Protein AF-A0A3C0DKX0-F1 (afdb_monomer)

Mean predicted aligned error: 7.8 Å

Foldseek 3Di:
DDDPDDDPVRVVLVVLLALLQLLVPPPDPVSVVSVVVNVVVVHDRFHWAPWDADPPFFIWTAGPNDIDTDGDPVSCVVVVND

Nearest PDB structures (foldseek):
  5lbk-assembly1_A  TM=8.720E-01  e=1.366E-05  Arabidopsis thaliana
  5lbk-assembly2_B  TM=8.819E-01  e=1.760E-05  Arabidopsis thaliana
  3sky-assembly1_A  TM=8.087E-01  e=1.060E-05  Archaeoglobus fulgidus DSM 4304
  4umw-assembly1_A  TM=8.424E-01  e=7.094E-05  Shigella sonnei
  2yj4-assembly2_B  TM=8.736E-01  e=1.337E-04  Saccharolobus solfataricus P2

Solvent-accessible surface area (backbone atoms only — not comparable to full-atom values): 4782 Å² total; per-residue (Å²): 140,82,87,88,79,66,59,73,72,50,48,53,53,49,50,42,30,54,50,19,17,53,23,67,80,42,92,46,75,70,29,47,53,43,34,48,51,26,51,76,71,69,47,79,62,58,70,49,42,79,70,43,82,40,88,98,36,35,38,36,24,28,44,93,87,40,84,45,75,52,63,43,70,67,45,34,42,77,70,68,77,96

Structure (mmCIF, N/CA/C/O backbone):
data_AF-A0A3C0DKX0-F1
#
_entry.id   AF-A0A3C0DKX0-F1
#
loop_
_atom_site.group_PDB
_atom_site.id
_atom_site.type_symbol
_atom_site.label_atom_id
_atom_site.label_alt_id
_atom_site.label_comp_id
_atom_site.label_asym_id
_atom_site.label_entity_id
_atom_site.label_seq_id
_atom_site.pdbx_PDB_ins_code
_atom_site.Cartn_x
_atom_site.Cartn_y
_atom_site.Cartn_z
_atom_site.occupancy
_atom_site.B_iso_or_equiv
_atom_site.auth_seq_id
_atom_site.auth_comp_id
_atom_site.auth_asym_id
_atom_site.auth_atom_id
_atom_site.pdbx_PDB_model_num
ATOM 1 N N . ALA A 1 1 ? 12.308 -5.637 20.395 1.00 32.44 1 ALA A N 1
ATOM 2 C CA . ALA A 1 1 ? 11.176 -6.558 20.605 1.00 32.44 1 ALA A CA 1
ATOM 3 C C . ALA A 1 1 ? 10.369 -6.550 19.320 1.00 32.44 1 ALA A C 1
ATOM 5 O O . ALA A 1 1 ? 9.564 -5.653 19.137 1.00 32.44 1 ALA A O 1
ATOM 6 N N . GLU A 1 2 ? 10.660 -7.456 18.390 1.00 36.38 2 GLU A N 1
ATOM 7 C CA . GLU A 1 2 ? 9.985 -7.499 17.088 1.00 36.38 2 GLU A CA 1
ATOM 8 C C . GLU A 1 2 ? 9.524 -8.936 16.861 1.00 36.38 2 GLU A C 1
ATOM 10 O O . GLU A 1 2 ? 10.305 -9.832 16.552 1.00 36.38 2 GLU A O 1
ATOM 15 N N . GLY A 1 3 ? 8.250 -9.169 17.176 1.00 36.94 3 GLY A N 1
ATOM 16 C CA . GLY A 1 3 ? 7.590 -10.458 17.043 1.00 36.94 3 GLY A CA 1
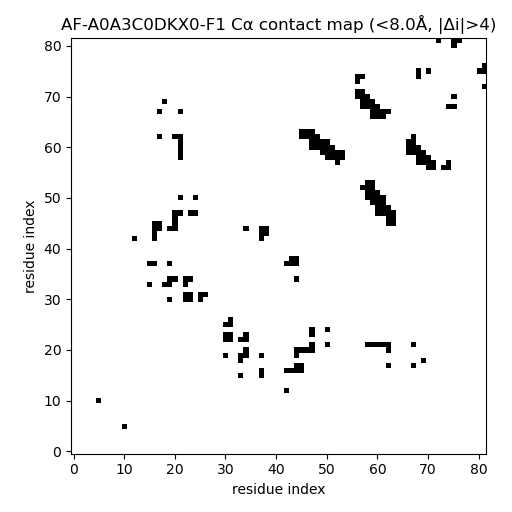ATOM 17 C C . GLY A 1 3 ? 7.119 -10.656 15.611 1.00 36.94 3 GLY A C 1
ATOM 18 O O . GLY A 1 3 ? 6.062 -10.160 15.230 1.00 36.94 3 GLY A O 1
ATOM 19 N N . CYS A 1 4 ? 7.887 -11.409 14.830 1.00 39.19 4 CYS A N 1
ATOM 20 C CA . CYS A 1 4 ? 7.428 -11.962 13.563 1.00 39.19 4 CYS A CA 1
ATOM 21 C C . CYS A 1 4 ? 6.998 -13.414 13.808 1.00 39.19 4 CYS A C 1
ATOM 23 O O . CYS A 1 4 ? 7.758 -14.354 13.603 1.00 39.19 4 CYS A O 1
ATOM 25 N N . ALA A 1 5 ? 5.795 -13.589 14.346 1.00 44.81 5 ALA A N 1
ATOM 26 C CA . ALA A 1 5 ? 5.121 -14.878 14.392 1.00 44.81 5 ALA A CA 1
ATOM 27 C C . ALA A 1 5 ? 3.692 -14.641 13.908 1.00 44.81 5 ALA A C 1
ATOM 29 O O . ALA A 1 5 ? 2.903 -13.959 14.559 1.00 44.81 5 ALA A O 1
ATOM 30 N N . GLY A 1 6 ? 3.394 -15.116 12.708 1.00 40.09 6 GLY A N 1
ATOM 31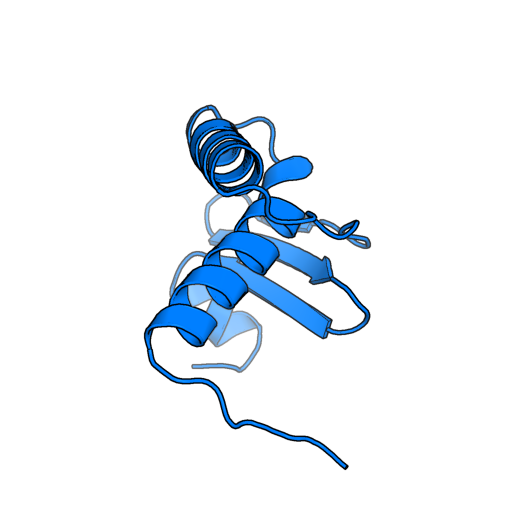 C CA . GLY A 1 6 ? 2.067 -15.070 12.124 1.00 40.09 6 GLY A CA 1
ATOM 32 C C . GLY A 1 6 ? 1.957 -16.230 11.162 1.00 40.09 6 GLY A C 1
ATOM 33 O O . GLY A 1 6 ? 2.782 -16.359 10.264 1.00 40.09 6 GLY A O 1
ATOM 34 N N . THR A 1 7 ? 0.984 -17.089 11.413 1.00 41.62 7 THR A N 1
ATOM 35 C CA . THR A 1 7 ? 0.591 -18.179 10.525 1.00 41.62 7 THR A CA 1
ATOM 36 C C . THR A 1 7 ? 0.176 -17.611 9.161 1.00 41.62 7 THR A C 1
ATOM 38 O O . THR A 1 7 ? -0.121 -16.422 9.065 1.00 41.62 7 THR A O 1
ATOM 41 N N . ASP A 1 8 ? 0.165 -18.402 8.087 1.00 51.72 8 ASP A N 1
ATOM 42 C CA . ASP A 1 8 ? -0.086 -17.905 6.718 1.00 51.72 8 ASP A CA 1
ATOM 43 C C . ASP A 1 8 ? -1.366 -17.047 6.581 1.00 51.72 8 ASP A C 1
ATOM 45 O O . ASP A 1 8 ? -1.397 -16.081 5.817 1.00 51.72 8 ASP A O 1
ATOM 49 N N . ALA A 1 9 ? -2.387 -17.312 7.405 1.00 56.31 9 ALA A N 1
ATOM 50 C CA . ALA A 1 9 ? -3.607 -16.504 7.497 1.00 56.31 9 ALA A CA 1
ATOM 51 C C . ALA A 1 9 ? -3.367 -15.077 8.043 1.00 56.31 9 ALA A C 1
ATOM 53 O O . ALA A 1 9 ? -4.003 -14.115 7.607 1.00 56.31 9 ALA A O 1
ATOM 54 N N . ASP A 1 10 ? -2.420 -14.909 8.967 1.00 64.31 10 ASP A N 1
ATOM 55 C CA . ASP A 1 10 ? -2.012 -13.605 9.499 1.00 64.31 10 ASP A CA 1
ATOM 56 C C . ASP A 1 10 ? -1.155 -12.816 8.502 1.00 64.31 10 ASP A C 1
ATOM 58 O O . ASP A 1 10 ? -1.114 -11.583 8.561 1.00 64.31 10 ASP A O 1
ATOM 62 N N . ALA A 1 11 ? -0.421 -13.513 7.629 1.00 75.94 11 ALA A N 1
ATOM 63 C CA . ALA A 1 11 ? 0.422 -12.896 6.610 1.00 75.94 11 ALA A CA 1
ATOM 64 C C . ALA A 1 11 ? -0.431 -12.272 5.499 1.00 75.94 11 ALA A C 1
ATOM 66 O O . ALA A 1 11 ? -0.208 -11.117 5.132 1.00 75.94 11 ALA A O 1
ATOM 67 N N . GLU A 1 12 ? -1.456 -12.986 5.030 1.00 80.50 12 GLU A N 1
ATOM 68 C CA . GLU A 1 12 ? -2.401 -12.474 4.034 1.00 80.50 12 GLU A CA 1
ATOM 69 C C . GLU A 1 12 ? -3.200 -11.279 4.576 1.00 80.50 12 GLU A C 1
ATOM 71 O O . GLU A 1 12 ? -3.294 -10.241 3.917 1.00 80.50 12 GLU A O 1
ATOM 76 N N . GLY A 1 13 ? -3.697 -11.366 5.817 1.00 83.56 13 GLY A N 1
ATOM 77 C CA . GLY A 1 13 ? -4.390 -10.256 6.475 1.00 83.56 13 GLY A CA 1
ATOM 78 C C . GLY A 1 13 ? -3.502 -9.020 6.657 1.00 83.56 13 GLY A C 1
ATOM 79 O O . GLY A 1 13 ? -3.949 -7.897 6.410 1.00 83.56 13 GLY A O 1
ATOM 80 N N . ARG A 1 14 ? -2.225 -9.208 7.025 1.00 83.38 14 ARG A N 1
ATOM 81 C CA . ARG A 1 14 ? -1.245 -8.111 7.103 1.00 83.38 14 ARG A CA 1
ATOM 82 C C . ARG A 1 14 ? -0.960 -7.495 5.745 1.00 83.38 14 ARG A C 1
ATOM 84 O O . ARG A 1 14 ? -0.962 -6.272 5.637 1.00 83.38 14 ARG A O 1
ATOM 91 N N . LEU A 1 15 ? -0.741 -8.314 4.720 1.00 83.94 15 LEU A N 1
ATOM 92 C CA . LEU A 1 15 ? -0.487 -7.829 3.369 1.00 83.94 15 LEU A CA 1
ATOM 93 C C . LEU A 1 15 ? -1.676 -7.014 2.856 1.00 83.94 15 LEU A C 1
ATOM 95 O O . LEU A 1 15 ? -1.492 -5.904 2.367 1.00 83.94 15 LEU A O 1
ATOM 99 N N . LEU A 1 16 ? -2.894 -7.527 3.033 1.00 87.38 16 LEU A N 1
ATOM 100 C CA . LEU A 1 16 ? -4.113 -6.854 2.603 1.00 87.38 16 LEU A CA 1
ATOM 101 C C . LEU A 1 16 ? -4.347 -5.548 3.374 1.00 87.38 16 LEU A C 1
ATOM 103 O O . LEU A 1 16 ? -4.703 -4.540 2.768 1.00 87.38 16 LEU A O 1
ATOM 107 N N . ARG A 1 17 ? -4.096 -5.536 4.691 1.00 88.38 17 ARG A N 1
ATOM 108 C CA . ARG A 1 17 ? -4.145 -4.328 5.536 1.00 88.38 17 ARG A CA 1
ATOM 109 C C . ARG A 1 17 ? -3.208 -3.241 5.017 1.00 88.38 17 ARG A C 1
ATOM 111 O O . ARG A 1 17 ? -3.612 -2.090 4.871 1.00 88.38 17 ARG A O 1
ATOM 118 N N . LEU A 1 18 ? -1.959 -3.617 4.774 1.00 86.69 18 LEU A N 1
ATOM 119 C CA . LEU A 1 18 ? -0.895 -2.721 4.346 1.00 86.69 18 LEU A CA 1
ATOM 120 C C . LEU A 1 18 ? -1.126 -2.208 2.921 1.00 86.69 18 LEU A C 1
ATOM 122 O O . LEU A 1 18 ? -1.076 -1.003 2.692 1.00 86.69 18 LEU A O 1
ATOM 126 N N . ALA A 1 19 ? -1.463 -3.100 1.988 1.00 86.94 19 ALA A N 1
ATOM 127 C CA . ALA A 1 19 ? -1.806 -2.733 0.620 1.00 86.94 19 ALA A CA 1
ATOM 128 C C . ALA A 1 19 ? -3.010 -1.785 0.596 1.00 86.94 19 ALA A C 1
ATOM 130 O O . ALA A 1 19 ? -2.932 -0.721 -0.003 1.00 86.94 19 ALA A O 1
ATOM 131 N N . ALA A 1 20 ? -4.086 -2.096 1.325 1.00 88.75 20 ALA A N 1
ATOM 132 C CA . ALA A 1 20 ? -5.255 -1.225 1.403 1.00 88.75 20 ALA A CA 1
ATOM 133 C C . ALA A 1 20 ? -4.934 0.161 1.981 1.00 88.75 20 ALA A C 1
ATOM 135 O O . ALA A 1 20 ? -5.560 1.137 1.579 1.00 88.75 20 ALA A O 1
ATOM 136 N N . ALA A 1 21 ? -3.972 0.274 2.901 1.00 89.06 21 ALA A N 1
ATOM 137 C CA . ALA A 1 21 ? -3.560 1.563 3.451 1.00 89.06 21 ALA A CA 1
ATOM 138 C C . ALA A 1 21 ? -2.897 2.448 2.391 1.00 89.06 21 ALA A C 1
ATOM 140 O O . ALA A 1 21 ? -3.253 3.618 2.262 1.00 89.06 21 ALA A O 1
ATOM 141 N N . VAL A 1 22 ? -1.981 1.879 1.603 1.00 87.19 22 VAL A N 1
ATOM 142 C CA . VAL A 1 22 ? -1.317 2.589 0.501 1.00 87.19 22 VAL A CA 1
ATOM 143 C C . VAL A 1 22 ? -2.316 2.916 -0.614 1.00 87.19 22 VAL A C 1
ATOM 145 O O . VAL A 1 22 ? -2.400 4.054 -1.069 1.00 87.19 22 VAL A O 1
ATOM 148 N N . GLU A 1 23 ? -3.128 1.936 -1.001 1.00 85.88 23 GLU A N 1
ATOM 149 C CA . GLU A 1 23 ? -4.096 2.028 -2.098 1.00 85.88 23 GLU A CA 1
ATOM 150 C C . GLU A 1 23 ? -5.296 2.930 -1.771 1.00 85.88 23 GLU A C 1
ATOM 152 O O . GLU A 1 23 ? -5.932 3.464 -2.673 1.00 85.88 23 GLU A O 1
ATOM 157 N N . LYS A 1 24 ? -5.592 3.192 -0.492 1.00 82.75 24 LYS A N 1
ATOM 158 C CA . LYS A 1 24 ? -6.623 4.164 -0.086 1.00 82.75 24 LYS A CA 1
ATOM 159 C C . LYS A 1 24 ? -6.358 5.573 -0.634 1.00 82.75 24 LYS A C 1
ATOM 161 O O . LYS A 1 24 ? -7.315 6.310 -0.858 1.00 82.75 24 LYS A O 1
ATOM 166 N N . ASN A 1 25 ? -5.091 5.937 -0.838 1.00 76.62 25 ASN A N 1
ATOM 167 C CA . ASN A 1 25 ? -4.690 7.221 -1.422 1.00 76.62 25 ASN A CA 1
ATOM 168 C C . ASN A 1 25 ? -4.571 7.178 -2.958 1.00 76.62 25 ASN A C 1
ATOM 170 O O . ASN A 1 25 ? -4.277 8.196 -3.578 1.00 76.62 25 ASN A O 1
ATOM 174 N N . SER A 1 26 ? -4.795 6.016 -3.574 1.00 72.81 26 SER A N 1
ATOM 175 C CA . SER A 1 26 ? -4.698 5.793 -5.014 1.00 72.81 26 SER A CA 1
ATOM 176 C C . SER A 1 26 ? -6.094 5.859 -5.646 1.00 72.81 26 SER A C 1
ATOM 178 O O . SER A 1 26 ? -7.032 5.194 -5.210 1.00 72.81 26 SER A O 1
ATOM 180 N N . GLU A 1 27 ? -6.261 6.668 -6.694 1.00 72.56 27 GLU A N 1
ATOM 181 C CA . GLU A 1 27 ? -7.555 6.865 -7.373 1.00 72.56 27 GLU A CA 1
ATOM 182 C C . GLU A 1 27 ? -7.889 5.748 -8.380 1.00 72.56 27 GLU A C 1
ATOM 184 O O . GLU A 1 27 ? -8.903 5.794 -9.080 1.00 72.56 27 GLU A O 1
ATOM 189 N N . HIS A 1 28 ? -7.042 4.723 -8.484 1.00 75.00 28 HIS A N 1
ATOM 190 C CA . HIS A 1 28 ? -7.214 3.670 -9.472 1.00 75.00 28 HIS A CA 1
ATOM 191 C C . HIS A 1 28 ? -8.359 2.701 -9.107 1.00 75.00 28 HIS A C 1
ATOM 193 O O . HIS A 1 28 ? -8.490 2.288 -7.955 1.00 75.00 28 HIS A O 1
ATOM 199 N N . PRO A 1 29 ? -9.148 2.221 -10.088 1.00 79.12 29 PRO A N 1
ATOM 200 C CA . PRO A 1 29 ? -10.208 1.237 -9.838 1.00 79.12 29 PRO A CA 1
ATOM 201 C C . PRO A 1 29 ? -9.707 -0.061 -9.176 1.00 79.12 29 PRO A C 1
ATOM 203 O O . PRO A 1 29 ? -10.414 -0.674 -8.381 1.00 79.12 29 PRO A O 1
ATOM 206 N N . LEU A 1 30 ? -8.465 -0.465 -9.474 1.00 77.25 30 LEU A N 1
ATOM 207 C CA . LEU A 1 30 ? -7.802 -1.622 -8.857 1.00 77.25 30 LEU A CA 1
ATOM 208 C C . LEU A 1 30 ? -7.503 -1.395 -7.367 1.00 77.25 30 LEU A C 1
ATOM 210 O O . LEU A 1 30 ? -7.723 -2.290 -6.554 1.00 77.25 30 LEU A O 1
ATOM 214 N N . ALA A 1 31 ? -7.071 -0.185 -7.012 1.00 81.56 31 ALA A N 1
ATOM 215 C CA . ALA A 1 31 ? -6.796 0.224 -5.639 1.00 81.56 31 ALA A CA 1
ATOM 216 C C . ALA A 1 31 ? -8.052 0.109 -4.767 1.00 81.56 31 ALA A C 1
ATOM 218 O O . ALA A 1 31 ? -8.043 -0.470 -3.676 1.00 81.56 31 ALA A O 1
ATOM 219 N N . GLN A 1 32 ? -9.180 0.581 -5.307 1.00 82.69 32 GLN A N 1
ATOM 220 C CA . GLN A 1 32 ? -10.471 0.504 -4.630 1.00 82.69 32 GLN A CA 1
ATOM 221 C C . GLN A 1 32 ? -10.902 -0.936 -4.354 1.00 82.69 32 GLN A C 1
ATOM 223 O O . GLN A 1 32 ? -11.430 -1.203 -3.277 1.00 82.69 32 GLN A O 1
ATOM 228 N N . ALA A 1 33 ? -10.645 -1.878 -5.267 1.00 88.12 33 ALA A N 1
ATOM 229 C CA . ALA A 1 33 ? -10.983 -3.284 -5.049 1.00 88.12 33 ALA A CA 1
ATOM 230 C C . ALA A 1 33 ? -10.259 -3.869 -3.820 1.00 88.12 33 ALA A C 1
ATOM 232 O O . ALA A 1 33 ? -10.867 -4.601 -3.037 1.00 88.12 33 ALA A O 1
ATOM 233 N N . ILE A 1 34 ? -8.995 -3.492 -3.603 1.00 86.50 34 ILE A N 1
ATOM 234 C CA . ILE A 1 34 ? -8.200 -3.917 -2.440 1.00 86.50 34 ILE A CA 1
ATOM 235 C C . ILE A 1 34 ? -8.761 -3.302 -1.152 1.00 86.50 34 ILE A C 1
ATOM 237 O O . ILE A 1 34 ? -8.966 -4.009 -0.164 1.00 86.50 34 ILE A O 1
ATOM 241 N N . VAL A 1 35 ? -9.076 -2.004 -1.169 1.00 87.62 35 VAL A N 1
ATOM 242 C CA . VAL A 1 35 ? -9.681 -1.299 -0.025 1.00 87.62 35 VAL A CA 1
ATOM 243 C C . VAL A 1 35 ? -11.040 -1.897 0.343 1.00 87.62 35 VAL A C 1
ATOM 245 O O . VAL A 1 35 ? -11.328 -2.097 1.524 1.00 87.62 35 VAL A O 1
ATOM 248 N N . ILE A 1 36 ? -11.870 -2.212 -0.654 1.00 87.81 36 ILE A N 1
ATOM 249 C CA . ILE A 1 36 ? -13.165 -2.869 -0.458 1.00 87.81 36 ILE A CA 1
ATOM 250 C C . ILE A 1 36 ? -12.956 -4.250 0.157 1.00 87.81 36 ILE A C 1
ATOM 252 O O . ILE A 1 36 ? -13.590 -4.553 1.161 1.00 87.81 36 ILE A O 1
ATOM 256 N N . LYS A 1 37 ? -12.030 -5.056 -0.377 1.00 88.00 37 LYS A N 1
ATOM 257 C CA . LYS A 1 37 ? -11.740 -6.394 0.153 1.00 88.00 37 LYS A CA 1
ATOM 258 C C . LYS A 1 37 ? -11.252 -6.350 1.603 1.00 88.00 37 LYS A C 1
ATOM 260 O O . LYS A 1 37 ? -11.683 -7.162 2.414 1.00 88.00 37 LYS A O 1
ATOM 265 N N . ALA A 1 38 ? -10.393 -5.390 1.947 1.00 88.06 38 ALA A N 1
ATOM 266 C CA . ALA A 1 38 ? -9.938 -5.190 3.320 1.00 88.06 38 ALA A CA 1
ATOM 267 C C . ALA A 1 38 ? -11.097 -4.821 4.262 1.00 88.06 38 ALA A C 1
ATOM 269 O O . ALA A 1 38 ? -11.204 -5.385 5.350 1.00 88.06 38 ALA A O 1
ATOM 270 N N . ARG A 1 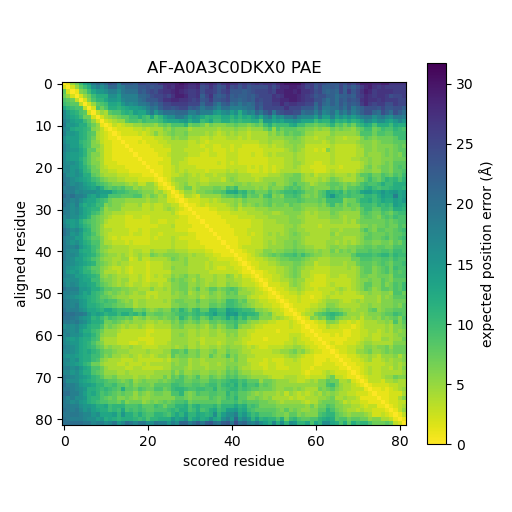39 ? -12.000 -3.929 3.830 1.00 85.69 39 ARG A N 1
ATOM 271 C CA . ARG A 1 39 ? -13.204 -3.570 4.600 1.00 85.69 39 ARG A CA 1
ATOM 272 C C . ARG A 1 39 ? -14.172 -4.741 4.761 1.00 85.69 39 ARG A C 1
ATOM 274 O O . ARG A 1 39 ? -14.697 -4.925 5.852 1.00 85.69 39 ARG A O 1
ATOM 281 N N . ASP A 1 40 ? -14.382 -5.518 3.703 1.00 89.19 40 ASP A N 1
ATOM 282 C CA . ASP A 1 40 ? -15.260 -6.696 3.695 1.00 89.19 40 ASP A CA 1
ATOM 283 C C . ASP A 1 40 ? -14.751 -7.782 4.655 1.00 89.19 40 ASP A C 1
ATOM 285 O O . ASP A 1 40 ? -15.516 -8.397 5.390 1.00 89.19 40 ASP A O 1
ATOM 289 N N . ASN A 1 41 ? -13.427 -7.919 4.754 1.00 85.94 41 ASN A N 1
ATOM 290 C CA . ASN A 1 41 ? -12.765 -8.781 5.731 1.00 85.94 41 ASN A CA 1
ATOM 291 C C . ASN A 1 41 ? -12.730 -8.190 7.161 1.00 85.94 41 ASN A C 1
ATOM 293 O O . ASN A 1 41 ? -12.119 -8.785 8.048 1.00 85.94 41 ASN A O 1
ATOM 297 N N . GLY A 1 42 ? -13.332 -7.018 7.408 1.00 86.12 42 GLY A N 1
ATOM 298 C CA . GLY A 1 42 ? -13.346 -6.364 8.723 1.00 86.12 42 GLY A CA 1
ATOM 299 C C . GLY A 1 42 ? -11.979 -5.851 9.189 1.00 86.12 42 GLY A C 1
ATOM 300 O O . GLY A 1 42 ? -11.765 -5.653 10.385 1.00 86.12 42 GLY A O 1
ATOM 301 N N . ILE A 1 43 ? -11.035 -5.649 8.268 1.00 86.31 43 ILE A N 1
ATOM 302 C CA . ILE A 1 43 ? -9.673 -5.223 8.587 1.00 86.31 43 ILE A CA 1
ATOM 303 C C . ILE A 1 43 ? -9.641 -3.706 8.765 1.00 86.31 43 ILE A C 1
ATOM 305 O O . ILE A 1 43 ? -10.022 -2.940 7.877 1.00 86.31 43 ILE A O 1
ATOM 309 N N . THR A 1 44 ? -9.112 -3.256 9.902 1.00 84.00 44 THR A N 1
ATOM 310 C CA 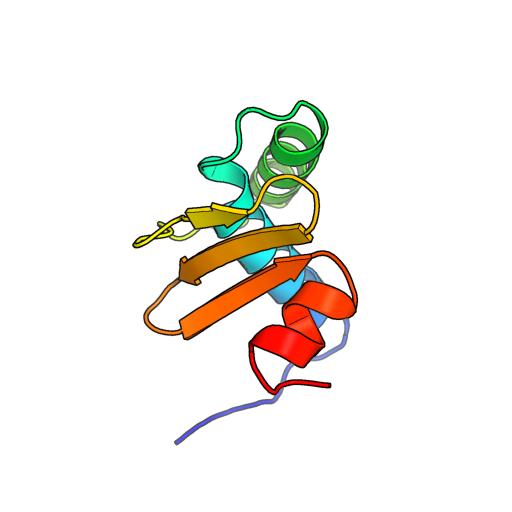. THR A 1 44 ? -8.830 -1.837 10.131 1.00 84.00 44 THR A CA 1
ATOM 311 C C . THR A 1 44 ? -7.684 -1.389 9.233 1.00 84.00 44 THR A C 1
ATOM 313 O O . THR A 1 44 ? -6.549 -1.838 9.400 1.00 84.00 44 THR A O 1
ATOM 316 N N . ILE A 1 45 ? -7.986 -0.492 8.296 1.00 85.75 45 ILE A N 1
ATOM 317 C CA . ILE A 1 45 ? -7.012 0.075 7.364 1.00 85.75 45 ILE A CA 1
ATOM 318 C C . ILE A 1 45 ? -6.328 1.272 8.045 1.00 85.75 45 ILE A C 1
ATOM 320 O O . ILE A 1 45 ? -7.011 2.267 8.315 1.00 85.75 45 ILE A O 1
ATOM 324 N N . PRO A 1 46 ? -5.019 1.199 8.341 1.00 85.44 46 PRO A N 1
ATOM 325 C CA . PRO A 1 46 ? -4.285 2.323 8.908 1.00 85.44 46 PRO A CA 1
ATOM 326 C C . PRO A 1 46 ? -4.175 3.481 7.908 1.00 85.44 46 PRO A C 1
ATOM 328 O O . PRO A 1 46 ? -4.384 3.326 6.703 1.00 85.44 46 PRO A O 1
ATOM 331 N N . GLU A 1 47 ? -3.863 4.669 8.415 1.00 84.25 47 GLU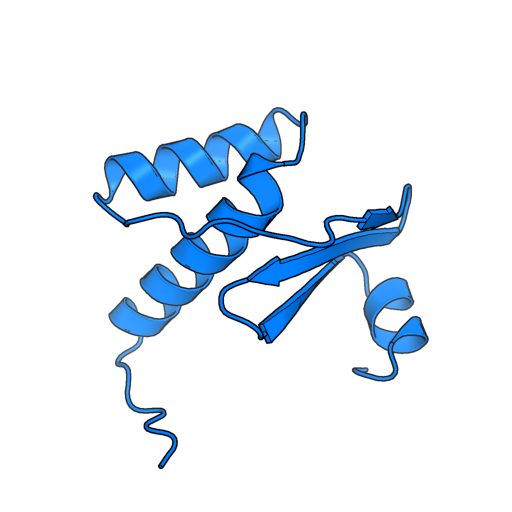 A N 1
ATOM 332 C CA . GLU A 1 47 ? -3.607 5.826 7.564 1.00 84.25 47 GLU A CA 1
ATOM 333 C C . GLU A 1 47 ? -2.200 5.740 6.966 1.00 84.25 47 GLU A C 1
ATOM 335 O O . GLU A 1 47 ? -1.227 5.488 7.679 1.00 84.25 47 GLU A O 1
ATOM 340 N N . ALA A 1 48 ? -2.108 5.936 5.651 1.00 88.00 48 ALA A N 1
ATOM 341 C CA . ALA A 1 48 ? -0.842 6.059 4.952 1.00 88.00 48 ALA A CA 1
ATOM 342 C C . ALA A 1 48 ? -0.478 7.540 4.815 1.00 88.00 48 ALA A C 1
ATOM 344 O O . ALA A 1 48 ? -1.254 8.331 4.274 1.00 88.00 48 ALA A O 1
ATOM 345 N N . THR A 1 49 ? 0.710 7.901 5.283 1.00 85.56 49 THR A N 1
ATOM 346 C CA . THR A 1 49 ? 1.298 9.235 5.159 1.00 85.56 49 THR A CA 1
ATOM 347 C C . THR A 1 49 ? 2.427 9.224 4.137 1.00 85.56 49 THR A C 1
ATOM 349 O O . THR A 1 49 ? 2.892 8.164 3.723 1.00 85.56 49 THR A O 1
ATOM 352 N N . SER A 1 50 ? 2.852 10.405 3.678 1.00 86.56 50 SER A N 1
ATOM 353 C CA . SER A 1 50 ? 3.933 10.536 2.685 1.00 86.56 50 SER A CA 1
ATOM 354 C C . SER A 1 50 ? 3.713 9.672 1.434 1.00 86.56 50 SER A C 1
ATOM 356 O O . SER A 1 50 ? 4.645 9.047 0.934 1.00 86.56 50 SER A O 1
ATOM 358 N N . PHE A 1 51 ? 2.461 9.597 0.966 1.00 86.00 51 PHE A N 1
ATOM 359 C CA . PHE A 1 51 ? 2.115 8.881 -0.256 1.00 86.00 51 PHE A CA 1
ATOM 360 C C . PHE A 1 51 ? 2.693 9.609 -1.474 1.00 86.00 51 PHE A C 1
ATOM 362 O O . PHE A 1 51 ? 2.422 10.789 -1.695 1.00 86.00 51 PHE A O 1
ATOM 369 N N . GLU A 1 52 ? 3.465 8.882 -2.268 1.00 85.44 52 GLU A N 1
ATOM 370 C CA . GLU A 1 52 ? 4.117 9.339 -3.484 1.00 85.44 52 GLU A CA 1
ATOM 371 C C . GLU A 1 52 ? 3.794 8.355 -4.610 1.00 85.44 52 GLU A C 1
ATOM 373 O O . GLU A 1 52 ? 4.223 7.198 -4.601 1.00 85.44 52 GLU A O 1
ATOM 378 N N . ALA A 1 53 ? 3.027 8.812 -5.597 1.00 81.69 53 ALA A N 1
ATOM 379 C CA . ALA A 1 53 ? 2.787 8.042 -6.806 1.00 81.69 53 ALA A CA 1
ATOM 380 C C . ALA A 1 53 ? 3.941 8.249 -7.793 1.00 81.69 53 ALA A C 1
ATOM 382 O O . ALA A 1 53 ? 4.231 9.372 -8.201 1.00 81.69 53 ALA A O 1
ATOM 383 N N . LEU A 1 54 ? 4.579 7.153 -8.200 1.00 82.38 54 LEU A N 1
ATOM 384 C CA . LEU A 1 54 ? 5.676 7.119 -9.160 1.00 82.38 54 LEU A CA 1
ATOM 385 C C . LEU A 1 54 ? 5.141 6.572 -10.493 1.00 82.38 54 LEU A C 1
ATOM 387 O O . LEU A 1 54 ? 5.154 5.356 -10.721 1.00 82.38 54 LEU A O 1
ATOM 391 N N . PRO A 1 55 ? 4.634 7.437 -11.390 1.00 77.06 55 PRO A N 1
ATOM 392 C CA . PRO A 1 55 ? 3.978 7.005 -12.618 1.00 77.06 55 PRO A CA 1
ATOM 393 C C . PRO A 1 55 ? 4.917 6.156 -13.480 1.00 77.06 55 PRO A C 1
ATOM 395 O O . PRO A 1 55 ? 6.033 6.558 -13.802 1.00 77.06 55 PRO A O 1
ATOM 398 N N . GLY A 1 56 ? 4.456 4.957 -13.844 1.00 79.19 56 GLY A N 1
ATOM 399 C CA . GLY A 1 56 ? 5.244 3.977 -14.600 1.00 79.19 56 GLY A CA 1
ATOM 400 C C . GLY A 1 56 ? 6.166 3.087 -13.754 1.00 79.19 56 GLY A C 1
ATOM 401 O O . GLY A 1 56 ? 6.793 2.181 -14.305 1.00 79.19 56 GLY A O 1
ATOM 402 N N . TYR A 1 57 ? 6.222 3.294 -12.435 1.00 78.69 57 TYR A N 1
ATOM 403 C CA . TYR A 1 57 ? 7.058 2.516 -11.517 1.00 78.69 57 TYR A CA 1
ATOM 404 C C . TYR A 1 57 ? 6.269 1.903 -10.362 1.00 78.69 57 TYR A C 1
ATOM 406 O O . TYR A 1 57 ? 6.486 0.737 -10.047 1.00 78.69 57 TYR A O 1
ATOM 414 N N . GLY A 1 58 ? 5.340 2.645 -9.761 1.00 84.75 58 GLY A N 1
ATOM 415 C CA . GLY A 1 58 ? 4.555 2.186 -8.620 1.00 84.75 58 GLY A CA 1
ATOM 416 C C . GLY A 1 58 ? 4.156 3.327 -7.693 1.00 84.75 58 GLY A C 1
ATOM 417 O O . GLY A 1 58 ? 3.985 4.459 -8.129 1.00 84.75 58 GLY A O 1
ATOM 418 N N . VAL A 1 59 ? 4.022 3.032 -6.409 1.00 86.19 59 VAL A N 1
ATOM 419 C CA . VAL A 1 59 ? 3.695 3.973 -5.341 1.00 86.19 59 VAL A CA 1
ATOM 420 C C . VAL A 1 59 ? 4.567 3.691 -4.116 1.00 86.19 59 VAL A C 1
ATOM 422 O O . VAL A 1 59 ? 4.952 2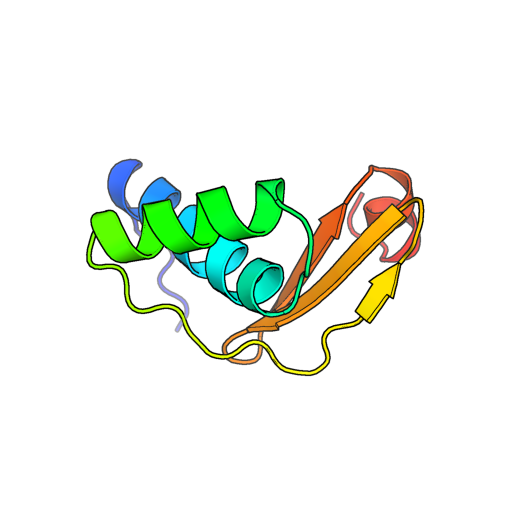.550 -3.848 1.00 86.19 59 VAL A O 1
ATOM 425 N N . ALA A 1 60 ? 4.886 4.741 -3.372 1.00 87.06 60 ALA A N 1
ATOM 426 C CA . ALA A 1 60 ? 5.573 4.682 -2.091 1.00 87.06 60 ALA A CA 1
ATOM 427 C C . ALA A 1 60 ? 4.698 5.348 -1.031 1.00 87.06 60 ALA A C 1
ATOM 429 O O . ALA A 1 60 ? 4.063 6.358 -1.311 1.00 87.06 60 ALA A O 1
ATOM 430 N N . ALA A 1 61 ? 4.645 4.808 0.180 1.00 89.81 61 ALA A N 1
ATOM 431 C CA . ALA A 1 61 ? 3.953 5.455 1.290 1.00 89.81 61 ALA A CA 1
ATOM 432 C C . ALA A 1 61 ? 4.504 4.987 2.633 1.00 89.81 61 ALA A C 1
ATOM 434 O O . ALA A 1 61 ? 5.186 3.972 2.717 1.00 89.81 61 ALA A O 1
ATOM 435 N N . VAL A 1 62 ? 4.182 5.708 3.700 1.00 88.62 62 VAL A N 1
ATOM 436 C CA . VAL A 1 62 ? 4.524 5.344 5.073 1.00 88.62 62 VAL A CA 1
ATOM 437 C C . VAL A 1 62 ? 3.258 4.924 5.807 1.00 88.62 62 VAL A C 1
ATOM 439 O O . VAL A 1 62 ? 2.316 5.699 5.921 1.00 88.62 62 VAL A O 1
ATOM 442 N N . VAL A 1 63 ? 3.232 3.701 6.326 1.00 88.19 63 VAL A N 1
ATOM 443 C CA . VAL A 1 63 ? 2.105 3.147 7.084 1.00 88.19 63 VAL A CA 1
ATOM 444 C C . VAL A 1 63 ? 2.625 2.723 8.447 1.00 88.19 63 VAL A C 1
ATOM 446 O O . VAL A 1 63 ? 3.583 1.963 8.528 1.00 88.19 63 VAL A O 1
ATOM 449 N N . GLU A 1 64 ? 2.035 3.242 9.526 1.00 85.56 64 GLU A N 1
ATOM 450 C CA . GLU A 1 64 ? 2.455 2.922 10.906 1.00 85.56 64 GLU A CA 1
ATOM 451 C C . GLU A 1 64 ? 3.959 3.163 11.171 1.00 85.56 64 GLU A C 1
ATOM 453 O O . GLU A 1 64 ? 4.588 2.477 11.972 1.00 85.56 64 GLU A O 1
ATOM 458 N N . GLY A 1 65 ? 4.556 4.147 10.487 1.00 84.62 65 GLY A N 1
ATOM 459 C CA . GLY A 1 65 ? 5.988 4.455 10.589 1.00 84.62 65 GLY A CA 1
ATOM 460 C C . GLY A 1 65 ? 6.902 3.543 9.763 1.00 84.62 65 GLY A C 1
ATOM 461 O O . GLY A 1 65 ? 8.118 3.714 9.807 1.00 84.62 65 GLY A O 1
ATOM 462 N N . GLN A 1 66 ? 6.346 2.609 8.988 1.00 84.06 66 GLN A N 1
ATOM 463 C CA . GLN A 1 66 ? 7.087 1.748 8.071 1.00 84.06 66 GLN A CA 1
ATOM 464 C C . GLN A 1 66 ? 6.947 2.245 6.633 1.00 84.06 66 GLN A C 1
ATOM 466 O O . GLN A 1 66 ? 5.849 2.580 6.192 1.00 84.06 66 GLN A O 1
ATOM 471 N N . THR A 1 67 ? 8.048 2.267 5.884 1.00 86.19 67 THR A N 1
ATOM 472 C CA . THR A 1 67 ? 8.027 2.609 4.456 1.00 86.19 67 THR A CA 1
ATOM 473 C C . THR A 1 67 ? 7.582 1.404 3.638 1.00 86.19 67 THR A C 1
ATOM 475 O O . THR A 1 67 ? 8.230 0.360 3.654 1.00 86.19 67 THR A O 1
ATOM 478 N N . LEU A 1 68 ? 6.494 1.568 2.896 1.00 86.25 68 LEU A N 1
ATOM 479 C CA . LEU A 1 68 ? 5.959 0.602 1.954 1.00 86.25 68 LEU A CA 1
ATOM 480 C C . LEU A 1 68 ? 6.170 1.071 0.525 1.00 86.25 68 LEU A C 1
ATOM 482 O O . LEU A 1 68 ? 5.973 2.237 0.188 1.00 86.25 68 LEU A O 1
ATOM 486 N N . LEU A 1 69 ? 6.548 0.121 -0.321 1.00 85.88 69 LEU A N 1
ATOM 487 C CA . LEU A 1 69 ? 6.792 0.323 -1.738 1.00 85.88 69 LEU A CA 1
ATOM 488 C C . LEU A 1 69 ? 5.993 -0.730 -2.494 1.00 85.88 69 LEU A C 1
ATOM 490 O O . LEU A 1 69 ? 6.149 -1.925 -2.251 1.00 85.88 69 LEU A O 1
ATOM 494 N N . ILE A 1 70 ? 5.129 -0.284 -3.397 1.00 83.62 70 ILE A N 1
ATOM 495 C CA . ILE A 1 70 ? 4.308 -1.152 -4.238 1.00 83.62 70 ILE A CA 1
ATOM 496 C C . ILE A 1 70 ? 4.607 -0.768 -5.676 1.00 83.62 70 ILE A C 1
ATOM 498 O O . ILE A 1 70 ? 4.268 0.326 -6.108 1.00 83.62 70 ILE A O 1
ATOM 502 N N . GLY A 1 71 ? 5.267 -1.636 -6.434 1.00 84.94 71 GLY A N 1
ATOM 503 C CA . GLY A 1 71 ? 5.662 -1.293 -7.793 1.00 84.94 71 GLY A CA 1
ATOM 504 C C . GLY A 1 71 ? 6.449 -2.378 -8.503 1.00 84.94 71 GLY A C 1
ATOM 505 O O . GLY A 1 71 ? 6.476 -3.533 -8.085 1.00 84.94 71 GLY A O 1
ATOM 506 N N . ASN A 1 72 ? 7.07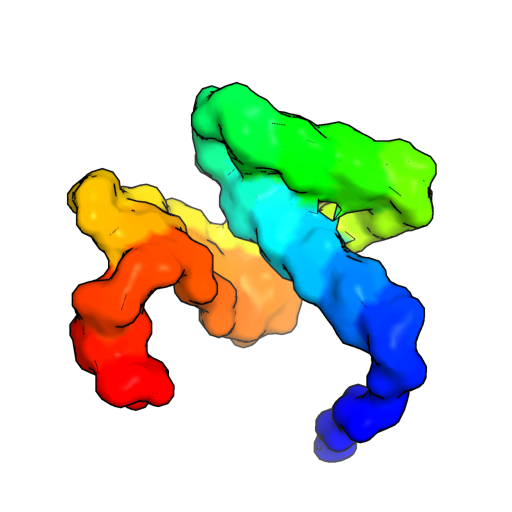3 -1.987 -9.608 1.00 85.25 72 ASN A N 1
ATOM 507 C CA . ASN A 1 72 ? 7.885 -2.860 -10.442 1.00 85.25 72 ASN A CA 1
ATOM 508 C C . ASN A 1 72 ? 9.305 -3.057 -9.881 1.00 85.25 72 ASN A C 1
ATOM 510 O O . ASN A 1 72 ? 9.743 -2.372 -8.958 1.00 85.25 72 ASN A O 1
ATOM 514 N N . THR A 1 73 ? 10.060 -3.973 -10.491 1.00 82.31 73 THR A N 1
ATOM 515 C CA . THR A 1 73 ? 11.455 -4.253 -10.116 1.00 82.31 73 THR A CA 1
ATOM 516 C C . THR A 1 73 ? 12.337 -3.004 -10.157 1.00 82.31 73 THR A C 1
ATOM 518 O O . THR A 1 73 ? 13.139 -2.816 -9.254 1.00 82.31 73 THR A O 1
ATOM 521 N N . ARG A 1 74 ? 12.135 -2.093 -11.123 1.00 81.62 74 ARG A N 1
ATOM 522 C CA . ARG A 1 74 ? 12.910 -0.840 -11.210 1.00 81.62 74 ARG A CA 1
ATOM 523 C C . ARG A 1 74 ? 12.717 0.057 -9.988 1.00 81.62 74 ARG A C 1
ATOM 525 O O . ARG A 1 74 ? 13.664 0.713 -9.564 1.00 81.62 74 ARG A O 1
ATOM 532 N N . LEU A 1 75 ? 11.508 0.098 -9.423 1.00 81.81 75 LEU A N 1
ATOM 533 C CA . 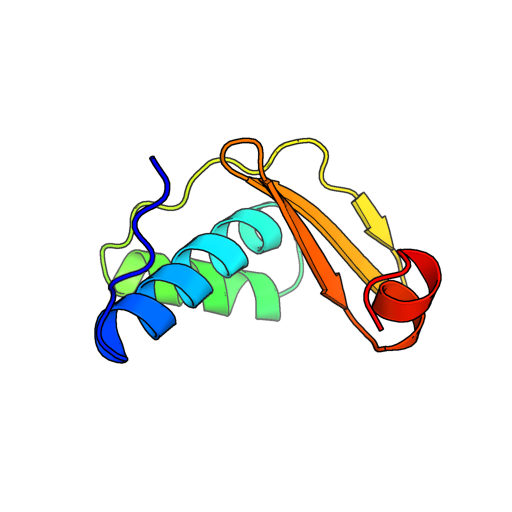LEU A 1 75 ? 11.252 0.807 -8.169 1.00 81.81 75 LEU A CA 1
ATOM 534 C C . LEU A 1 75 ? 12.059 0.187 -7.024 1.00 81.81 75 LEU A C 1
ATOM 536 O O . LEU A 1 75 ? 12.669 0.912 -6.239 1.00 81.81 75 LEU A O 1
ATOM 540 N N . MET A 1 76 ? 12.071 -1.145 -6.953 1.00 83.75 76 MET A 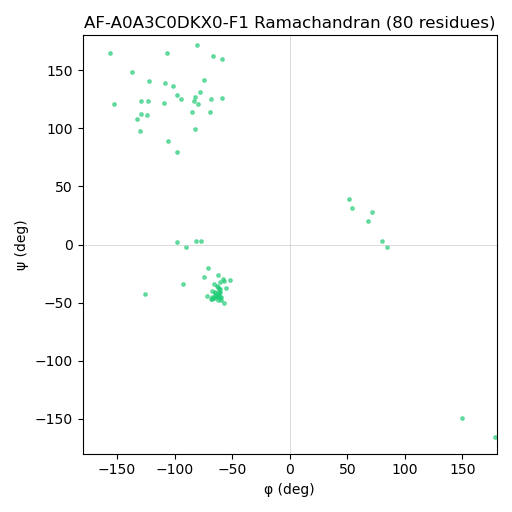N 1
ATOM 541 C CA . MET A 1 76 ? 12.790 -1.887 -5.916 1.00 83.75 76 MET A CA 1
ATOM 542 C C . MET A 1 76 ? 14.307 -1.680 -6.023 1.00 83.75 76 MET A C 1
ATOM 544 O O . MET A 1 76 ? 14.941 -1.367 -5.017 1.00 83.75 76 MET A O 1
ATOM 548 N N . GLU A 1 77 ? 14.869 -1.746 -7.233 1.00 83.62 77 GLU A N 1
ATOM 549 C CA . GLU A 1 77 ? 16.284 -1.450 -7.515 1.00 83.62 77 GLU A CA 1
ATOM 550 C C . GLU A 1 77 ? 16.631 0.004 -7.156 1.00 83.62 77 GLU A C 1
ATOM 552 O O . GLU A 1 77 ? 17.616 0.272 -6.470 1.00 83.62 77 GLU A O 1
ATOM 557 N N . SER A 1 78 ? 15.786 0.968 -7.545 1.00 79.44 78 SER A N 1
ATOM 558 C CA . SER A 1 78 ? 16.003 2.391 -7.245 1.00 79.44 78 SER A CA 1
ATOM 559 C C . SER A 1 78 ? 16.007 2.703 -5.746 1.00 79.44 78 SER A C 1
ATOM 561 O O . SER A 1 78 ? 16.586 3.714 -5.342 1.00 79.44 78 SER A O 1
ATOM 563 N N . LYS A 1 79 ? 15.329 1.892 -4.929 1.00 79.94 79 LYS A N 1
ATOM 564 C CA . LYS A 1 79 ? 15.293 2.028 -3.467 1.00 79.94 79 LYS A CA 1
ATOM 565 C C . LYS A 1 79 ? 16.289 1.096 -2.763 1.00 79.94 79 LYS A C 1
ATOM 567 O O . LYS A 1 79 ? 16.355 1.127 -1.539 1.00 79.94 79 LYS A O 1
ATOM 572 N N . GLY A 1 80 ? 17.077 0.321 -3.515 1.00 77.62 80 GLY A N 1
ATOM 573 C CA . GLY A 1 80 ? 18.113 -0.572 -2.989 1.00 77.62 80 GLY A CA 1
ATOM 574 C C . GLY A 1 80 ? 17.570 -1.803 -2.260 1.00 77.62 80 GLY A C 1
ATOM 575 O O . GLY A 1 80 ? 18.212 -2.285 -1.331 1.00 77.62 80 GLY A O 1
ATOM 576 N N . ILE A 1 81 ? 16.373 -2.269 -2.629 1.00 77.25 81 ILE A N 1
ATOM 577 C CA . ILE A 1 81 ? 15.721 -3.440 -2.018 1.00 77.25 81 ILE A CA 1
ATOM 578 C C . ILE A 1 81 ? 16.038 -4.731 -2.778 1.00 77.25 81 ILE A C 1
ATOM 580 O O . ILE A 1 81 ? 16.127 -5.790 -2.157 1.00 77.25 81 ILE A O 1
ATOM 584 N N . ALA A 1 82 ? 16.178 -4.637 -4.102 1.00 54.84 82 ALA A N 1
ATOM 585 C CA . ALA A 1 82 ? 16.470 -5.748 -5.006 1.00 54.84 82 ALA A CA 1
ATOM 586 C C . ALA A 1 82 ? 17.855 -5.589 -5.636 1.00 54.84 82 ALA A C 1
ATOM 588 O O . ALA A 1 82 ? 18.236 -4.423 -5.901 1.00 54.84 82 ALA A O 1
#

Radius of gyration: 13.1 Å; Cα contacts (8 Å, |Δi|>4): 108; chains: 1; bounding box: 33×29×35 Å

Secondary structure (DSSP, 8-state):
-------HHHHHHHHHHHHHHHHTT--SHHHHHHHHHHHHTT---PPEEEEEEETTTEEEEEETTEEEEEE-HHHHHHTT--

pLDDT: mean 78.71, std 14.11, range [32.44, 89.81]

Sequence (82 aa):
AEGCAGTDADAEGRLLRLAAAVEKNSEHPLAQAIVIKARDNGITIPEATSFEALPGYGVAAVVEGQTLLIGNTRLMESKGIA